Protein AF-A0A1L9VKB1-F1 (afdb_monomer)

Solvent-accessible surface area (backbone atoms only — not comparable to full-atom values): 6702 Å² total; per-residue (Å²): 111,48,64,67,60,52,49,58,56,49,60,79,34,33,90,70,42,36,70,47,77,49,66,72,43,61,28,61,42,84,62,64,59,64,57,24,49,50,31,49,54,55,31,71,26,89,47,43,38,31,45,31,42,33,50,39,30,34,16,76,43,93,90,60,55,23,40,41,27,43,63,53,59,77,81,55,62,88,66,46,66,92,72,58,33,44,73,50,72,44,73,44,81,54,98,92,40,81,33,38,32,30,43,37,41,36,34,72,63,42,37,60,51,25,41,52,50,32,75,42,51,42,76,87

Foldseek 3Di:
DALVVVLVVVVVCLAPAAEEEDEQDEHQADDCLSVLVSLLVNLSRPRHFKYKFAFYWYHNDPVGTWTKFQVVCVPDPPDDVVQPKDWDWDWDQDPNDTGTRIIIIGGPPSNVVSNSSSVRIDTD

Secondary structure (DSSP, 8-state):
--HHHHHHHHHHTTTT--EEEEES-EES-S-THHHHHHHHHHTT-TT--EEEEES-EE-SSTTSPEEEE-GGGGT-----GGGT-EEEEEEEEETTEEEEEEEEEESS-HHHHHHHHHHH-EE-

Organism: NCBI:txid1160497

Mean predicted aligned error: 5.41 Å

Structure (mmCIF, N/CA/C/O backbone):
data_AF-A0A1L9VKB1-F1
#
_entry.id   AF-A0A1L9VKB1-F1
#
loop_
_atom_site.group_PDB
_atom_site.id
_atom_site.type_symbol
_atom_site.label_atom_id
_atom_site.label_alt_id
_atom_site.label_comp_id
_atom_site.label_asym_id
_atom_site.label_entity_id
_atom_site.label_seq_id
_atom_site.pdbx_PDB_ins_code
_atom_site.Cartn_x
_atom_site.Cartn_y
_atom_site.Cartn_z
_atom_site.occupancy
_atom_site.B_iso_or_equiv
_atom_site.auth_seq_id
_atom_site.auth_comp_id
_atom_site.auth_asym_id
_atom_site.auth_atom_id
_atom_site.pdbx_PDB_model_num
ATOM 1 N N . MET A 1 1 ? 3.664 17.295 -3.976 1.00 63.12 1 MET A N 1
ATOM 2 C CA . MET A 1 1 ? 3.910 17.087 -2.530 1.00 63.12 1 MET A CA 1
ATOM 3 C C . MET A 1 1 ? 4.884 15.927 -2.418 1.00 63.12 1 MET A C 1
ATOM 5 O O . MET A 1 1 ? 4.632 14.920 -3.063 1.00 63.12 1 MET A O 1
ATOM 9 N N . GLY A 1 2 ? 6.005 16.082 -1.708 1.00 74.31 2 GLY A N 1
ATOM 10 C CA . GLY A 1 2 ? 6.954 14.977 -1.503 1.00 74.31 2 GLY A CA 1
ATOM 11 C C . GLY A 1 2 ? 6.396 13.911 -0.552 1.00 74.31 2 GLY A C 1
ATOM 12 O O . GLY A 1 2 ? 5.459 14.198 0.197 1.00 74.31 2 GLY A O 1
ATOM 13 N N . VAL A 1 3 ? 6.975 12.704 -0.566 1.00 78.50 3 VAL A N 1
ATOM 14 C CA . VAL A 1 3 ? 6.566 11.593 0.320 1.00 78.50 3 VAL A CA 1
ATOM 15 C C . VAL A 1 3 ? 6.674 11.999 1.788 1.00 78.50 3 VAL A C 1
ATOM 17 O O . VAL A 1 3 ? 5.762 11.738 2.563 1.00 78.50 3 VAL A O 1
ATOM 20 N N . GLU A 1 4 ? 7.731 12.723 2.154 1.00 81.56 4 GLU A N 1
ATOM 21 C CA . GLU A 1 4 ? 7.956 13.214 3.518 1.00 81.56 4 GLU A CA 1
ATOM 22 C C . GLU A 1 4 ? 6.818 14.114 4.015 1.00 81.56 4 GLU A C 1
ATOM 24 O O . GLU A 1 4 ? 6.339 13.967 5.137 1.00 81.56 4 GLU A O 1
ATOM 29 N N . GLY A 1 5 ? 6.331 15.021 3.160 1.00 84.19 5 GLY A N 1
ATOM 30 C CA . GLY A 1 5 ? 5.218 15.908 3.497 1.00 84.19 5 GLY A CA 1
ATOM 31 C C . GLY A 1 5 ? 3.912 15.141 3.713 1.00 84.19 5 GLY A C 1
ATOM 32 O O . GLY A 1 5 ? 3.155 15.456 4.633 1.00 84.19 5 GLY A O 1
ATOM 33 N N . LEU A 1 6 ? 3.675 14.105 2.903 1.00 86.25 6 LEU A N 1
ATOM 34 C CA . LEU A 1 6 ? 2.545 13.198 3.083 1.00 86.25 6 LEU A CA 1
ATOM 35 C C . LEU A 1 6 ? 2.691 12.381 4.374 1.00 86.25 6 LEU A C 1
ATOM 37 O O . LEU A 1 6 ? 1.748 12.321 5.156 1.00 86.25 6 LEU A O 1
ATOM 41 N N . SER A 1 7 ? 3.866 11.807 4.631 1.00 87.69 7 SER A N 1
ATOM 42 C CA . SER A 1 7 ? 4.148 11.039 5.848 1.00 87.69 7 SER A CA 1
ATOM 43 C C . SER A 1 7 ? 3.935 11.889 7.105 1.00 87.69 7 SER A C 1
ATOM 45 O O . SER A 1 7 ? 3.190 11.503 8.006 1.00 87.69 7 SER A O 1
ATOM 47 N N . ALA A 1 8 ? 4.465 13.115 7.129 1.00 90.50 8 ALA A N 1
ATOM 48 C CA . ALA A 1 8 ? 4.278 14.043 8.241 1.00 90.50 8 ALA A CA 1
ATOM 49 C C . ALA A 1 8 ? 2.800 14.409 8.470 1.00 90.50 8 ALA A C 1
ATOM 51 O O . ALA A 1 8 ? 2.363 14.542 9.615 1.00 90.50 8 ALA A O 1
ATOM 52 N N . LEU A 1 9 ? 2.013 14.571 7.400 1.00 90.94 9 LEU A N 1
ATOM 53 C CA . LEU A 1 9 ? 0.568 14.787 7.499 1.00 90.94 9 LEU A CA 1
ATOM 54 C C . LEU A 1 9 ? -0.131 13.562 8.104 1.00 90.94 9 LEU A C 1
ATOM 56 O O . LEU A 1 9 ? -0.947 13.705 9.013 1.00 90.94 9 LEU A O 1
ATOM 60 N N . LEU A 1 10 ? 0.196 12.366 7.617 1.00 92.44 10 LEU A N 1
ATOM 61 C CA . LEU A 1 10 ? -0.426 11.121 8.057 1.00 92.44 10 LEU A CA 1
ATOM 62 C C . LEU A 1 10 ? -0.091 10.815 9.516 1.00 92.44 10 LEU A C 1
ATOM 64 O O . LEU A 1 10 ? -0.988 10.452 10.271 1.00 92.44 10 LEU A O 1
ATOM 68 N N . HIS A 1 11 ? 1.144 11.056 9.959 1.00 93.25 11 HIS A N 1
ATOM 69 C CA . HIS A 1 11 ? 1.533 10.873 11.358 1.00 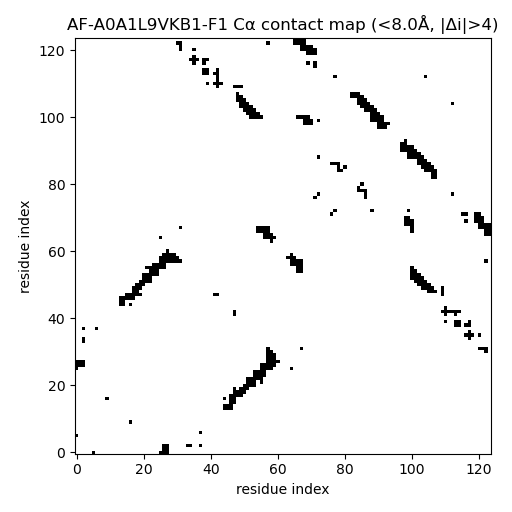93.25 11 HIS A CA 1
ATOM 70 C C . HIS A 1 11 ? 0.733 11.748 12.328 1.00 93.25 11 HIS A C 1
ATOM 72 O O . HIS A 1 11 ? 0.391 11.294 13.419 1.00 93.25 11 HIS A O 1
ATOM 78 N N . LYS A 1 12 ? 0.331 12.962 11.926 1.00 94.44 12 LYS A N 1
ATOM 79 C CA . LYS A 1 12 ? -0.581 13.793 12.738 1.00 94.44 12 LYS A CA 1
ATOM 80 C C . LYS A 1 12 ? -1.957 13.149 12.927 1.00 94.44 12 LYS A C 1
ATOM 82 O O . LYS A 1 12 ? -2.656 13.472 13.882 1.00 94.44 12 LYS A O 1
ATOM 87 N N . LEU A 1 13 ? -2.343 12.249 12.026 1.00 93.69 13 LEU A N 1
ATOM 88 C CA . LEU A 1 13 ? -3.614 11.533 12.034 1.00 93.69 13 LEU A CA 1
ATOM 89 C C . LEU A 1 13 ? -3.474 10.086 12.529 1.00 93.69 13 LEU A C 1
ATOM 91 O O . LEU A 1 13 ? -4.468 9.368 12.558 1.00 93.69 13 LEU A O 1
ATOM 95 N N . GLN A 1 14 ? -2.288 9.643 12.958 1.00 93.00 14 GLN A N 1
ATOM 96 C CA . GLN A 1 14 ? -2.011 8.234 13.265 1.00 93.00 14 GLN A CA 1
ATOM 97 C C . GLN A 1 14 ? -3.013 7.603 14.249 1.00 93.00 14 GLN A C 1
ATOM 99 O O . GLN A 1 14 ? -3.418 6.456 14.079 1.00 93.00 14 GLN A O 1
ATOM 104 N N . GLY A 1 15 ? -3.459 8.352 15.263 1.00 92.62 15 GLY A N 1
ATOM 105 C CA . GLY A 1 15 ? -4.402 7.864 16.279 1.00 92.62 15 GLY A CA 1
ATOM 106 C C . GLY A 1 15 ? -5.885 7.867 15.873 1.00 92.62 15 GLY A C 1
ATOM 107 O O . GLY A 1 15 ? -6.731 7.408 16.651 1.00 92.62 15 GLY A O 1
ATOM 108 N N . SER A 1 16 ? -6.231 8.407 14.701 1.00 95.44 16 SER A N 1
ATOM 109 C CA . SER A 1 16 ? -7.620 8.596 14.251 1.00 95.44 16 SER A CA 1
ATOM 110 C C . SER A 1 16 ? -7.881 8.193 12.799 1.00 95.44 16 SER A C 1
ATOM 112 O O . SER A 1 16 ? -9.043 8.014 12.433 1.00 95.44 16 SER A O 1
ATOM 114 N N . LEU A 1 17 ? -6.843 8.026 11.980 1.00 96.12 17 LEU A N 1
ATOM 115 C CA . LEU A 1 17 ? -6.965 7.672 10.573 1.00 96.12 17 LEU A CA 1
ATOM 116 C C . LEU A 1 17 ? -7.507 6.247 10.432 1.00 96.12 17 LEU A C 1
ATOM 118 O O . LEU A 1 17 ? -6.835 5.285 10.790 1.00 96.12 17 LEU A O 1
ATOM 122 N N . ARG A 1 18 ? -8.723 6.131 9.889 1.00 95.31 18 ARG A N 1
ATOM 123 C CA . ARG A 1 18 ? -9.377 4.843 9.595 1.00 95.31 18 ARG A CA 1
ATOM 124 C C . ARG A 1 18 ? -9.393 4.489 8.118 1.00 95.31 18 ARG A C 1
ATOM 126 O O . ARG A 1 18 ? -9.402 3.317 7.760 1.00 95.31 18 ARG A O 1
ATOM 133 N N . PHE A 1 19 ? -9.380 5.507 7.268 1.00 95.62 19 PHE A N 1
ATOM 134 C CA . PHE A 1 19 ? -9.503 5.373 5.828 1.00 95.62 19 PHE A CA 1
ATOM 135 C C . PHE A 1 19 ? -8.461 6.250 5.147 1.00 95.62 19 PHE A C 1
ATOM 137 O O . PHE A 1 19 ? -8.421 7.458 5.387 1.00 95.62 19 PHE A O 1
ATOM 144 N N . LEU A 1 20 ? -7.658 5.653 4.272 1.00 95.62 20 LEU A N 1
ATOM 145 C CA . LEU A 1 20 ? -6.718 6.365 3.422 1.00 95.62 20 LEU A CA 1
ATOM 146 C C . LEU A 1 20 ? -7.004 6.050 1.958 1.00 95.62 20 LEU A C 1
ATOM 148 O O . LEU A 1 20 ? -6.988 4.894 1.548 1.00 95.62 20 LEU A O 1
ATOM 152 N N . LYS A 1 21 ? -7.207 7.089 1.152 1.00 95.00 21 LYS A N 1
ATOM 153 C CA . LYS A 1 21 ? -7.247 6.977 -0.304 1.00 95.00 21 LYS A CA 1
ATOM 154 C C . LYS A 1 21 ? -6.187 7.890 -0.897 1.00 95.00 21 LYS A C 1
ATOM 156 O O . LYS A 1 21 ? -6.222 9.096 -0.669 1.00 95.00 21 LYS A O 1
ATOM 161 N N . LEU A 1 22 ? -5.272 7.307 -1.660 1.00 91.81 22 LEU A N 1
ATOM 162 C CA . LEU A 1 22 ? -4.314 8.017 -2.494 1.00 91.81 22 LEU A CA 1
ATOM 163 C C . LEU A 1 22 ? -4.670 7.722 -3.947 1.00 91.81 22 LEU A C 1
ATOM 165 O O . LEU A 1 22 ? -4.634 6.571 -4.376 1.00 91.81 22 LEU A O 1
ATOM 169 N N . GLU A 1 23 ? -5.045 8.759 -4.684 1.00 90.38 23 GLU A N 1
ATOM 170 C CA . GLU A 1 23 ? -5.486 8.651 -6.071 1.00 90.38 23 GLU A CA 1
ATOM 171 C C . GLU A 1 23 ? -4.716 9.633 -6.941 1.00 90.38 23 GLU A C 1
ATOM 173 O O . GLU A 1 23 ? -4.619 10.813 -6.600 1.00 90.38 23 GLU A O 1
ATOM 178 N N . SER A 1 24 ? -4.168 9.138 -8.054 1.00 85.38 24 SER A N 1
ATOM 179 C CA . SER A 1 24 ? -3.390 9.930 -9.013 1.00 85.38 24 SER A CA 1
ATOM 180 C C . SER A 1 24 ? -2.252 10.717 -8.351 1.00 85.38 24 SER A C 1
ATOM 182 O O . SER A 1 24 ? -1.973 11.86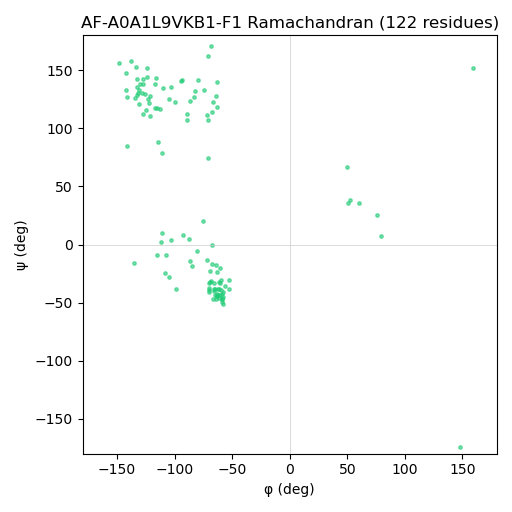7 -8.697 1.00 85.38 24 SER A O 1
ATOM 184 N N . VAL A 1 25 ? -1.599 10.111 -7.356 1.00 85.00 25 VAL A N 1
ATOM 185 C CA . VAL A 1 25 ? -0.522 10.761 -6.606 1.00 85.00 25 VAL A CA 1
ATOM 186 C C . VAL A 1 25 ? 0.797 10.537 -7.329 1.00 85.00 25 VAL A C 1
ATOM 188 O O . VAL A 1 25 ? 1.210 9.400 -7.535 1.00 85.00 25 VAL A O 1
ATOM 191 N N . SER A 1 26 ? 1.476 11.633 -7.670 1.00 83.81 26 SER A N 1
ATOM 192 C CA . SER A 1 26 ? 2.845 11.620 -8.186 1.00 83.81 26 SER A CA 1
ATOM 193 C C . SER A 1 26 ? 3.815 12.085 -7.107 1.00 83.81 26 SER A C 1
ATOM 195 O O . SER A 1 26 ? 3.664 13.180 -6.559 1.00 83.81 26 SER A O 1
ATOM 197 N N . MET A 1 27 ? 4.819 11.263 -6.826 1.00 81.75 27 MET A N 1
ATOM 198 C CA . MET A 1 27 ? 5.862 11.520 -5.838 1.00 81.75 27 MET A CA 1
ATOM 199 C C . MET A 1 27 ? 7.198 11.780 -6.540 1.00 81.75 27 MET A C 1
ATOM 201 O O . MET A 1 27 ? 7.563 11.078 -7.479 1.00 81.75 27 MET A O 1
ATOM 205 N N . SER A 1 28 ? 7.913 12.813 -6.097 1.00 70.56 28 SER A N 1
ATOM 206 C CA . SER A 1 28 ? 8.999 13.470 -6.841 1.00 70.56 28 SER A CA 1
ATOM 207 C C . SER A 1 28 ? 10.344 12.719 -6.918 1.00 70.56 28 SER A C 1
ATOM 209 O O . SER A 1 28 ? 11.364 13.368 -7.142 1.00 70.56 28 SER A O 1
ATOM 211 N N . TYR A 1 29 ? 10.397 11.401 -6.701 1.00 67.19 29 TYR A N 1
ATOM 212 C CA . TYR A 1 29 ? 11.659 10.669 -6.502 1.00 67.19 29 TYR A CA 1
ATOM 213 C C . TYR A 1 29 ? 11.739 9.382 -7.327 1.00 67.19 29 TYR A C 1
ATOM 215 O O . TYR A 1 29 ? 10.718 8.797 -7.675 1.00 67.19 29 TYR A O 1
ATOM 223 N N . ASP A 1 30 ? 12.965 8.968 -7.660 1.00 64.19 30 ASP A N 1
ATOM 224 C CA . ASP A 1 30 ? 13.230 7.900 -8.635 1.00 64.19 30 ASP A CA 1
ATOM 225 C C . ASP A 1 30 ? 13.192 6.476 -8.054 1.00 64.19 30 ASP A C 1
ATOM 227 O O . ASP A 1 30 ? 13.042 5.521 -8.824 1.00 64.19 30 ASP A O 1
ATOM 231 N N . SER A 1 31 ? 13.312 6.304 -6.730 1.00 68.25 31 SER A N 1
ATOM 232 C CA . SER A 1 31 ? 13.231 4.994 -6.075 1.00 68.25 31 SER A CA 1
ATOM 233 C C . SER A 1 31 ? 11.875 4.808 -5.394 1.00 68.25 31 SER A C 1
ATOM 235 O O . SER A 1 31 ? 11.358 5.686 -4.710 1.00 68.25 31 SER A O 1
ATOM 237 N N . GLY A 1 32 ? 11.276 3.628 -5.561 1.00 82.44 32 GLY A N 1
ATOM 238 C CA . GLY A 1 32 ? 10.041 3.265 -4.859 1.00 82.44 32 GLY A CA 1
ATOM 239 C C . GLY A 1 32 ? 10.223 3.091 -3.346 1.00 82.44 32 GLY A C 1
ATOM 240 O O . GLY A 1 32 ? 9.257 2.777 -2.663 1.00 82.44 32 GLY A O 1
ATOM 241 N N . ASP A 1 33 ? 11.435 3.262 -2.811 1.00 87.56 33 ASP A N 1
ATOM 242 C CA . ASP A 1 33 ? 11.783 2.932 -1.425 1.00 87.56 33 ASP A CA 1
ATOM 243 C C . ASP A 1 33 ? 11.128 3.866 -0.401 1.00 87.56 33 ASP A C 1
ATOM 245 O O . ASP A 1 33 ? 10.720 3.414 0.671 1.00 87.56 33 ASP A O 1
ATOM 249 N N . ASP A 1 34 ? 10.911 5.133 -0.753 1.00 85.44 34 ASP A N 1
ATOM 250 C CA . ASP A 1 34 ? 10.140 6.057 0.085 1.00 85.44 34 ASP A CA 1
ATOM 251 C C . ASP A 1 34 ? 8.683 5.600 0.203 1.00 85.44 34 ASP A C 1
ATOM 253 O O . ASP A 1 34 ? 8.073 5.670 1.270 1.00 85.44 34 ASP A O 1
ATOM 257 N N . LEU A 1 35 ? 8.122 5.076 -0.891 1.00 88.88 35 LEU A N 1
ATOM 258 C CA . LEU A 1 35 ? 6.770 4.533 -0.894 1.00 88.88 35 LEU A CA 1
ATOM 259 C C . LEU A 1 35 ? 6.690 3.231 -0.086 1.00 88.88 35 LEU A C 1
ATOM 261 O O . LEU A 1 35 ? 5.720 3.027 0.643 1.00 88.88 35 LEU A O 1
ATOM 265 N N . LYS A 1 36 ? 7.726 2.382 -0.151 1.00 91.31 36 LYS A N 1
ATOM 266 C CA . LYS A 1 36 ? 7.838 1.194 0.713 1.00 91.31 36 LYS A CA 1
ATOM 267 C C . LYS A 1 36 ? 7.840 1.592 2.183 1.00 91.31 36 LYS A C 1
ATOM 269 O O . LYS A 1 36 ? 7.083 1.022 2.965 1.00 91.31 36 LYS A O 1
ATOM 274 N N . SER A 1 37 ? 8.645 2.592 2.532 1.00 90.69 37 SER A N 1
ATOM 275 C CA . SER A 1 37 ? 8.748 3.118 3.895 1.00 90.69 37 SER A CA 1
ATOM 276 C C . SER A 1 37 ? 7.410 3.694 4.361 1.00 90.69 37 SER A C 1
ATOM 278 O O . SER A 1 37 ? 6.940 3.361 5.444 1.00 90.69 37 SER A O 1
ATOM 280 N N . LEU A 1 38 ? 6.724 4.454 3.499 1.00 90.94 38 LEU A N 1
ATOM 281 C CA . LEU A 1 38 ? 5.388 4.973 3.783 1.00 90.94 38 LEU A CA 1
ATOM 282 C C . LEU A 1 38 ? 4.380 3.852 4.075 1.00 90.94 38 LEU A C 1
ATOM 284 O O . LEU A 1 38 ? 3.603 3.962 5.021 1.00 90.94 38 LEU A O 1
ATOM 288 N N . PHE A 1 39 ? 4.371 2.777 3.285 1.00 92.94 39 PHE A N 1
ATOM 289 C CA . PHE A 1 39 ? 3.478 1.642 3.531 1.00 92.94 39 PHE A CA 1
ATOM 290 C C . PHE A 1 39 ? 3.809 0.928 4.844 1.00 92.94 39 PHE A C 1
ATOM 292 O O . PHE A 1 39 ? 2.904 0.659 5.631 1.00 92.94 39 PHE A O 1
ATOM 299 N N . GLN A 1 40 ? 5.090 0.701 5.134 1.00 93.44 40 GLN A N 1
ATOM 300 C CA . GLN A 1 40 ? 5.527 0.129 6.412 1.00 93.44 40 GLN A CA 1
ATOM 301 C C . GLN A 1 40 ? 5.115 1.000 7.608 1.00 93.44 40 GLN A C 1
ATOM 303 O O . GLN A 1 40 ? 4.691 0.480 8.640 1.00 93.44 40 GLN A O 1
ATOM 308 N N . ASP A 1 41 ? 5.200 2.323 7.475 1.00 93.06 41 ASP A N 1
ATOM 309 C CA . ASP A 1 41 ? 4.788 3.253 8.524 1.00 93.06 41 ASP A CA 1
ATOM 310 C C . ASP A 1 41 ? 3.273 3.277 8.713 1.00 93.06 41 ASP A C 1
ATOM 312 O O . ASP A 1 41 ? 2.805 3.248 9.851 1.00 93.06 41 ASP A O 1
ATOM 316 N N . LEU A 1 42 ? 2.499 3.242 7.626 1.00 94.06 42 LEU A N 1
ATOM 317 C CA . LEU A 1 42 ? 1.042 3.114 7.676 1.00 94.06 42 LEU A CA 1
ATOM 318 C C . LEU A 1 42 ? 0.590 1.827 8.379 1.00 94.06 42 LEU A C 1
ATOM 320 O O . LEU A 1 42 ? -0.434 1.838 9.059 1.00 94.06 42 LEU A O 1
ATOM 324 N N . GLY A 1 43 ? 1.374 0.747 8.298 1.00 92.06 43 GLY A N 1
ATOM 325 C CA . GLY A 1 43 ? 1.117 -0.489 9.043 1.00 92.06 43 GLY A CA 1
ATOM 326 C C . GLY A 1 43 ? 1.112 -0.299 10.565 1.00 92.06 43 GLY A C 1
ATOM 327 O O . GLY A 1 43 ? 0.497 -1.074 11.288 1.00 92.06 43 GLY A O 1
ATOM 328 N N . LYS A 1 44 ? 1.724 0.778 11.072 1.00 93.44 44 LYS A N 1
ATOM 329 C CA . LYS A 1 44 ? 1.779 1.112 12.506 1.00 93.44 44 LYS A CA 1
ATOM 330 C C . LYS A 1 44 ? 0.569 1.932 12.976 1.00 93.44 44 LYS A C 1
ATOM 332 O O . LYS A 1 44 ? 0.558 2.414 14.112 1.00 93.44 44 LYS A O 1
ATOM 337 N N . PHE A 1 45 ? -0.420 2.172 12.113 1.00 95.06 45 PHE A N 1
ATOM 338 C CA . PHE A 1 45 ? -1.569 3.020 12.421 1.00 95.06 45 PHE A CA 1
ATOM 339 C C . PHE A 1 45 ? -2.676 2.155 13.035 1.00 95.06 45 PHE A C 1
ATOM 341 O O . PHE A 1 45 ? -3.337 1.405 12.319 1.00 95.06 45 PHE A O 1
ATOM 348 N N . PRO A 1 46 ? -2.934 2.261 14.352 1.00 91.81 46 PRO A N 1
ATOM 349 C CA . PRO A 1 46 ? -3.734 1.275 15.081 1.00 91.81 46 PRO A CA 1
ATOM 350 C C . PRO A 1 46 ? -5.211 1.238 14.677 1.00 91.81 46 PRO A C 1
ATOM 352 O O . PRO A 1 46 ? -5.915 0.296 15.022 1.00 91.81 46 PRO A O 1
ATOM 355 N N . LYS A 1 47 ? -5.702 2.281 14.001 1.00 94.31 47 LYS A N 1
ATOM 356 C CA . LYS A 1 47 ? -7.101 2.389 13.573 1.00 94.31 47 LYS A CA 1
ATOM 357 C C . LYS A 1 47 ? -7.276 2.310 12.064 1.00 94.31 47 LYS A C 1
ATOM 359 O O . LYS A 1 47 ? -8.400 2.467 11.602 1.00 94.31 47 LYS A O 1
ATOM 364 N N . LEU A 1 48 ? -6.201 2.112 11.300 1.00 95.62 48 LEU A N 1
ATOM 365 C CA . LEU A 1 48 ? -6.284 2.089 9.848 1.00 95.62 48 LEU A CA 1
ATOM 366 C C . LEU A 1 48 ? -6.973 0.800 9.401 1.00 95.62 48 LEU A C 1
ATOM 368 O O . LEU A 1 48 ? -6.437 -0.293 9.539 1.00 95.62 48 LEU A O 1
ATOM 372 N N . GLU A 1 49 ? -8.179 0.946 8.867 1.00 93.50 49 GLU A N 1
ATOM 373 C CA . GLU A 1 49 ? -9.047 -0.168 8.486 1.00 93.50 49 GLU A CA 1
ATOM 374 C C . GLU A 1 49 ? -9.150 -0.314 6.975 1.00 93.50 49 GLU A C 1
ATOM 376 O O . GLU A 1 49 ? -9.485 -1.386 6.486 1.00 93.50 49 GLU A O 1
ATOM 381 N N . THR A 1 50 ? -8.926 0.763 6.218 1.00 94.56 50 THR A N 1
ATOM 382 C CA . THR A 1 50 ? -9.077 0.758 4.762 1.00 94.56 50 THR A CA 1
ATOM 383 C C . THR A 1 50 ? -8.007 1.594 4.079 1.00 94.56 50 THR A C 1
ATOM 385 O O . THR A 1 50 ? -7.794 2.754 4.439 1.00 94.56 50 THR A O 1
ATOM 388 N N . VAL A 1 51 ? -7.395 1.024 3.042 1.00 94.69 51 VAL A N 1
ATOM 389 C CA . VAL A 1 51 ? -6.461 1.706 2.148 1.00 94.69 51 VAL A CA 1
ATOM 390 C C . VAL A 1 51 ? -6.882 1.530 0.695 1.00 94.69 51 VAL A C 1
ATOM 392 O O . VAL A 1 51 ? -7.279 0.449 0.264 1.00 94.69 51 VAL A O 1
ATOM 395 N N . LYS A 1 52 ? -6.788 2.616 -0.069 1.00 94.69 52 LYS A N 1
ATOM 396 C CA . LYS A 1 52 ? -7.013 2.626 -1.512 1.00 94.69 52 LYS A CA 1
ATOM 397 C C . LYS A 1 52 ? -5.868 3.342 -2.200 1.00 94.69 52 LYS A C 1
ATOM 399 O O . LYS A 1 52 ? -5.634 4.520 -1.935 1.00 94.69 52 LYS A O 1
ATOM 404 N N . PHE A 1 53 ? -5.188 2.646 -3.096 1.00 92.88 53 PHE A N 1
ATOM 405 C CA . PHE A 1 53 ? -4.065 3.171 -3.866 1.00 92.88 53 PHE A CA 1
ATOM 406 C C . PHE A 1 53 ? -4.395 3.066 -5.341 1.00 92.88 53 PHE A C 1
ATOM 408 O O . PHE A 1 53 ? -4.556 1.962 -5.849 1.00 92.88 53 PHE A O 1
ATOM 415 N N . TRP A 1 54 ? -4.604 4.205 -5.989 1.00 91.38 54 TRP A N 1
ATOM 416 C CA . TRP A 1 54 ? -5.083 4.295 -7.362 1.00 91.38 54 TRP A CA 1
ATOM 417 C C . TRP A 1 54 ? -4.088 5.127 -8.162 1.00 91.38 54 TRP A C 1
ATOM 419 O O . TRP A 1 54 ? -3.921 6.309 -7.866 1.00 91.38 54 TRP A O 1
ATOM 429 N N . ASP A 1 55 ? -3.433 4.517 -9.151 1.00 87.88 55 ASP A N 1
ATOM 430 C CA . ASP A 1 55 ? -2.468 5.182 -10.032 1.00 87.88 55 ASP A CA 1
ATOM 431 C C . ASP A 1 55 ? -1.422 5.992 -9.249 1.00 87.88 55 ASP A C 1
ATOM 433 O O . ASP A 1 55 ? -1.384 7.226 -9.280 1.00 87.88 55 ASP A O 1
ATOM 437 N N . LEU A 1 56 ? -0.582 5.280 -8.496 1.00 89.31 56 LEU A N 1
ATOM 438 C CA . LEU A 1 56 ? 0.576 5.879 -7.840 1.00 89.31 56 LEU A CA 1
ATOM 439 C C . LEU A 1 56 ? 1.738 5.983 -8.829 1.00 89.31 56 LEU A C 1
ATOM 441 O O . LEU A 1 56 ? 2.081 5.014 -9.510 1.00 89.31 56 LEU A O 1
ATOM 445 N N . TRP A 1 57 ? 2.363 7.155 -8.874 1.00 88.19 57 TRP A N 1
ATOM 446 C CA . TRP A 1 57 ? 3.472 7.463 -9.768 1.00 88.19 57 TRP A CA 1
ATOM 447 C C . TRP A 1 57 ? 4.684 7.937 -8.980 1.00 88.19 57 TRP A C 1
ATOM 449 O O . TRP A 1 57 ? 4.558 8.677 -8.003 1.00 88.19 57 TRP A O 1
ATOM 459 N N . VAL A 1 58 ? 5.865 7.564 -9.452 1.00 87.81 58 VAL A N 1
ATOM 460 C CA . VAL A 1 58 ? 7.150 8.019 -8.916 1.00 87.81 58 VAL A CA 1
ATOM 461 C C . VAL A 1 58 ? 8.031 8.523 -10.056 1.00 87.81 58 VAL A C 1
ATOM 463 O O . VAL A 1 58 ? 8.056 7.935 -11.139 1.00 87.81 58 VAL A O 1
ATOM 466 N N . GLY A 1 59 ? 8.724 9.633 -9.839 1.00 81.81 59 GLY A N 1
ATOM 467 C CA . GLY A 1 59 ? 9.665 10.194 -10.802 1.00 81.81 59 GLY A CA 1
ATOM 468 C C . GLY A 1 59 ? 9.945 11.672 -10.564 1.00 81.81 59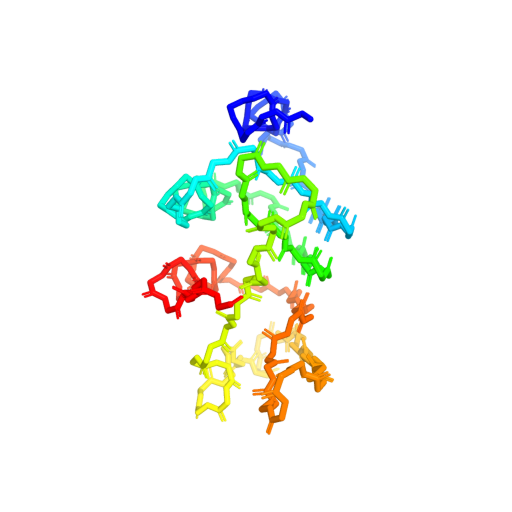 GLY A C 1
ATOM 469 O O . GLY A 1 59 ? 9.106 12.418 -10.055 1.00 81.81 59 GLY A O 1
ATOM 470 N N . ALA A 1 60 ? 11.141 12.108 -10.956 1.00 70.06 60 ALA A N 1
ATOM 471 C CA . ALA A 1 60 ? 11.586 13.489 -10.770 1.00 70.06 60 ALA A CA 1
ATOM 472 C C . ALA A 1 60 ? 10.835 14.517 -11.643 1.00 70.06 60 ALA A C 1
ATOM 474 O O . ALA A 1 60 ? 10.802 15.705 -11.315 1.00 70.06 60 ALA A O 1
ATOM 475 N N . CYS A 1 61 ? 10.239 14.099 -12.766 1.00 68.06 61 CYS A N 1
ATOM 476 C CA . CYS A 1 61 ? 9.526 15.001 -13.669 1.00 68.06 61 CYS A CA 1
ATOM 477 C C . CYS A 1 61 ? 8.348 14.324 -14.379 1.00 68.06 61 CYS A C 1
ATOM 479 O O . CYS A 1 61 ? 8.342 13.116 -14.607 1.00 68.06 61 CYS A O 1
ATOM 481 N N . PHE A 1 62 ? 7.377 15.138 -14.806 1.00 61.84 62 PHE A N 1
ATOM 482 C CA . PHE A 1 62 ? 6.117 14.698 -15.424 1.00 61.84 62 PHE A CA 1
ATOM 483 C C . PHE A 1 62 ? 6.307 13.736 -16.613 1.00 61.84 62 PHE A C 1
ATOM 485 O O . PHE A 1 62 ? 5.479 12.860 -16.851 1.00 61.84 62 PHE A O 1
ATOM 492 N N . PHE A 1 63 ? 7.417 13.879 -17.344 1.00 66.50 63 PHE A N 1
ATOM 493 C CA . PHE A 1 63 ? 7.753 13.062 -18.513 1.00 66.50 63 PHE A CA 1
ATOM 494 C C . PHE A 1 63 ? 8.497 11.759 -18.175 1.00 66.50 63 PHE A C 1
ATOM 496 O O . PHE A 1 63 ? 8.570 10.871 -19.021 1.00 66.50 63 PHE A O 1
ATOM 503 N N . ALA A 1 64 ? 9.023 11.622 -16.954 1.00 73.88 64 ALA A N 1
ATOM 504 C CA . ALA A 1 64 ? 9.763 10.449 -16.482 1.00 73.88 64 ALA A CA 1
ATOM 505 C C . ALA A 1 64 ? 9.005 9.641 -15.412 1.00 73.88 64 ALA A C 1
ATOM 507 O O . ALA A 1 64 ? 9.574 8.725 -14.822 1.00 73.88 64 ALA A O 1
ATOM 508 N N . ASN A 1 65 ? 7.724 9.948 -15.180 1.00 83.50 65 ASN A N 1
ATOM 509 C CA . ASN A 1 65 ? 6.901 9.260 -14.191 1.00 83.50 65 ASN A CA 1
ATOM 510 C C . ASN A 1 65 ? 6.718 7.770 -14.524 1.00 83.50 65 ASN A C 1
ATOM 512 O O . ASN A 1 65 ? 6.111 7.373 -15.535 1.00 83.50 65 ASN A O 1
ATOM 516 N N . LYS A 1 66 ? 7.211 6.943 -13.611 1.00 87.38 66 LYS A N 1
ATOM 517 C CA . LYS A 1 66 ? 7.064 5.495 -13.596 1.00 87.38 66 LYS A CA 1
ATOM 518 C C . LYS A 1 66 ? 5.852 5.119 -12.753 1.00 87.38 66 LYS A C 1
ATOM 520 O O . LYS A 1 66 ? 5.547 5.769 -11.753 1.00 87.38 66 LYS A O 1
ATOM 525 N N . LEU A 1 67 ? 5.128 4.107 -13.207 1.00 89.19 67 LEU A N 1
ATOM 526 C CA . LEU A 1 67 ? 3.950 3.593 -12.520 1.00 89.19 67 LEU A CA 1
ATOM 527 C C . LEU A 1 67 ? 4.399 2.688 -11.375 1.00 89.19 67 LEU A C 1
ATOM 529 O O . LEU A 1 67 ? 5.332 1.906 -11.543 1.00 89.19 67 LEU A O 1
ATOM 533 N N . VAL A 1 68 ? 3.710 2.748 -10.243 1.00 90.56 68 VAL A N 1
ATOM 534 C CA . VAL A 1 68 ? 3.870 1.753 -9.183 1.00 90.56 68 VAL A CA 1
ATOM 535 C C . VAL A 1 68 ? 3.000 0.544 -9.507 1.00 90.56 68 VAL A C 1
ATOM 537 O O . VAL A 1 68 ? 1.800 0.666 -9.752 1.00 90.56 68 VAL A O 1
ATOM 540 N N . HIS A 1 69 ? 3.621 -0.628 -9.507 1.00 92.19 69 HIS A N 1
ATOM 541 C CA . HIS A 1 69 ? 2.999 -1.908 -9.783 1.00 92.19 69 HIS A CA 1
ATOM 542 C C . HIS A 1 69 ? 3.071 -2.825 -8.559 1.00 92.19 69 HIS A C 1
ATOM 544 O O . HIS A 1 69 ? 4.112 -2.919 -7.917 1.00 92.19 69 HIS A O 1
ATOM 550 N N . PHE A 1 70 ? 1.979 -3.536 -8.267 1.00 89.62 70 PHE A N 1
ATOM 551 C CA . PHE A 1 70 ? 1.891 -4.518 -7.181 1.00 89.62 70 PHE A CA 1
ATOM 552 C C . PHE A 1 70 ? 1.780 -5.959 -7.715 1.00 89.62 70 PHE A C 1
ATOM 554 O O . PHE A 1 70 ? 0.675 -6.503 -7.767 1.00 89.62 70 PHE A O 1
ATOM 561 N N . PRO A 1 71 ? 2.884 -6.592 -8.147 1.00 88.56 71 PRO A N 1
ATOM 562 C CA . PRO A 1 71 ? 2.866 -7.913 -8.778 1.00 88.56 71 PRO A CA 1
ATOM 563 C C . PRO A 1 71 ? 2.337 -9.023 -7.865 1.00 88.56 71 PRO A C 1
ATOM 565 O O . PRO A 1 71 ? 1.580 -9.867 -8.329 1.00 88.56 71 PRO A O 1
ATOM 568 N N . ALA A 1 72 ? 2.656 -9.010 -6.567 1.00 83.25 72 ALA A N 1
ATOM 569 C CA . ALA A 1 72 ? 2.281 -10.103 -5.662 1.00 83.25 72 ALA A CA 1
ATOM 570 C C . ALA A 1 72 ? 0.767 -10.284 -5.478 1.00 83.25 72 ALA A C 1
ATOM 572 O O . ALA A 1 72 ? 0.315 -11.352 -5.068 1.00 83.25 72 ALA A O 1
ATOM 573 N N . LEU A 1 73 ? -0.022 -9.267 -5.8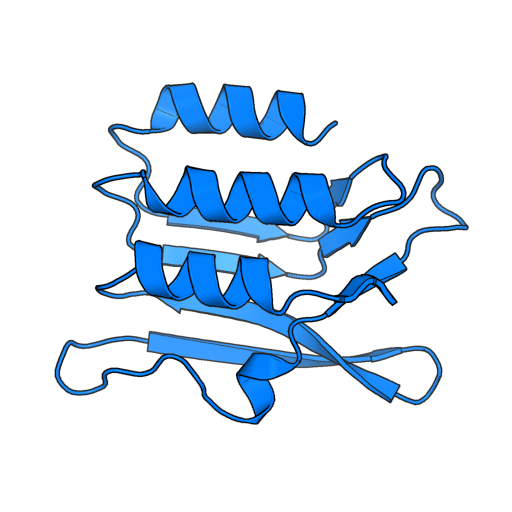27 1.00 83.94 73 LEU A N 1
ATOM 574 C CA . LEU A 1 73 ? -1.480 -9.334 -5.781 1.00 83.94 73 LEU A CA 1
ATOM 575 C C . LEU A 1 73 ? -2.071 -10.236 -6.880 1.00 83.94 73 LEU A C 1
ATOM 577 O O . LEU A 1 73 ? -3.239 -10.603 -6.782 1.00 83.94 73 LEU A O 1
ATOM 581 N N . TRP A 1 74 ? -1.281 -10.620 -7.893 1.00 80.69 74 TRP A N 1
ATOM 582 C CA . TRP A 1 74 ? -1.658 -11.649 -8.869 1.00 80.69 74 TRP A CA 1
ATOM 583 C C . TRP A 1 74 ? -1.685 -13.055 -8.270 1.00 80.69 74 TRP A C 1
ATOM 585 O O . TRP A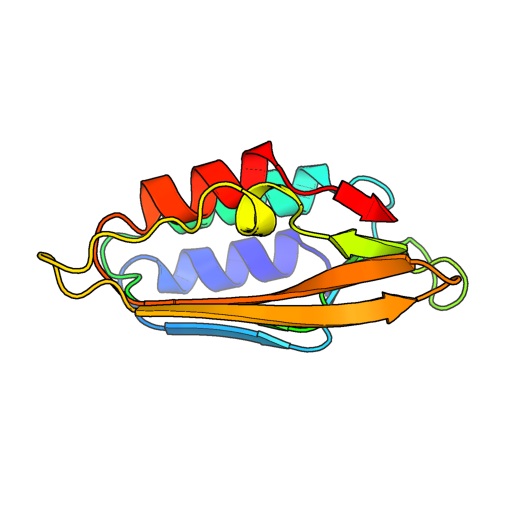 1 74 ? -2.543 -13.855 -8.632 1.00 80.69 74 TRP A O 1
ATOM 595 N N . GLU A 1 75 ? -0.724 -13.366 -7.402 1.00 74.25 75 GLU A N 1
ATOM 596 C CA . GLU A 1 75 ? -0.465 -14.737 -6.947 1.00 74.25 75 GLU A CA 1
ATOM 597 C C . GLU A 1 75 ? -1.104 -15.029 -5.593 1.00 74.25 75 GLU A C 1
ATOM 599 O O . GLU A 1 75 ? -1.600 -16.129 -5.362 1.00 74.25 75 GLU A O 1
ATOM 604 N N . ASN A 1 76 ? -1.088 -14.048 -4.691 1.00 67.06 76 ASN A N 1
ATOM 605 C CA . ASN A 1 76 ? -1.584 -14.218 -3.337 1.00 67.06 76 ASN A CA 1
ATOM 606 C C . ASN A 1 76 ? -2.315 -12.950 -2.890 1.00 67.06 76 ASN A C 1
ATOM 608 O O . ASN A 1 76 ? -1.712 -12.061 -2.276 1.00 67.06 76 ASN A O 1
ATOM 612 N N . PRO A 1 77 ? -3.608 -12.822 -3.225 1.00 64.94 77 PRO A N 1
ATOM 613 C CA . PRO A 1 77 ? -4.396 -11.740 -2.683 1.00 64.94 77 PRO A CA 1
ATOM 614 C C . PRO A 1 77 ? -4.477 -11.961 -1.168 1.00 64.94 77 PRO A C 1
ATOM 616 O O . PRO A 1 77 ? -4.793 -13.053 -0.704 1.00 64.94 77 PRO A O 1
ATOM 619 N N . ILE A 1 78 ? -4.135 -10.931 -0.397 1.00 65.25 78 ILE A N 1
ATOM 620 C CA . ILE A 1 78 ? -4.060 -10.963 1.069 1.00 65.25 78 ILE A CA 1
ATOM 621 C C . ILE A 1 78 ? -5.492 -11.045 1.605 1.00 65.25 78 ILE A C 1
ATOM 623 O O . ILE A 1 78 ? -6.079 -10.048 2.008 1.00 65.25 78 ILE A O 1
ATOM 627 N N . ILE A 1 79 ? -6.110 -12.216 1.494 1.00 65.06 79 ILE A N 1
ATOM 628 C CA . ILE A 1 79 ? -7.529 -12.424 1.744 1.00 65.06 79 ILE A CA 1
ATOM 629 C C . ILE A 1 79 ? -7.665 -13.385 2.916 1.00 65.06 79 ILE A C 1
ATOM 631 O O . ILE A 1 79 ? -7.283 -14.549 2.842 1.00 65.06 79 ILE A O 1
ATOM 635 N N . ASP A 1 80 ? -8.270 -12.886 3.987 1.00 68.38 80 ASP A N 1
ATOM 636 C CA . ASP A 1 80 ? -8.874 -13.701 5.033 1.00 68.38 80 ASP A CA 1
ATOM 637 C C . ASP A 1 80 ? -10.387 -13.441 5.003 1.00 68.38 80 ASP A C 1
ATOM 639 O O . ASP A 1 80 ? -10.901 -12.523 5.649 1.00 68.38 80 ASP A O 1
ATOM 643 N N . GLU A 1 81 ? -11.109 -14.213 4.182 1.00 64.00 81 GLU A N 1
ATOM 644 C CA . GLU A 1 81 ? -12.564 -14.063 4.020 1.00 64.00 81 GLU A CA 1
ATOM 645 C C . GLU A 1 81 ? -13.307 -14.313 5.339 1.00 64.00 81 GLU A C 1
ATOM 647 O O . GLU A 1 81 ? -14.317 -13.667 5.619 1.00 64.00 81 GLU A O 1
ATOM 652 N N . VAL A 1 82 ? -12.776 -15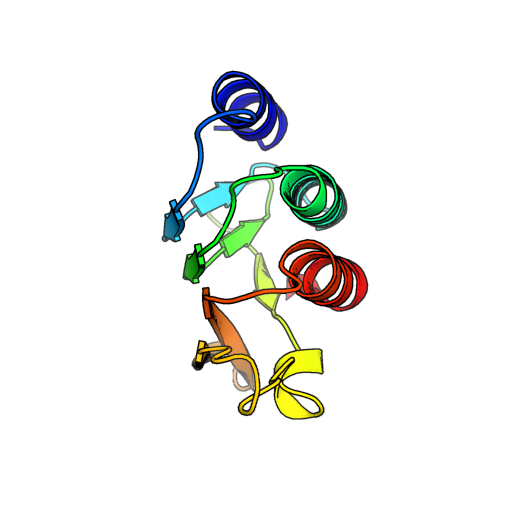.202 6.187 1.00 68.56 82 VAL A N 1
ATOM 653 C CA . VAL A 1 82 ? -13.371 -15.570 7.481 1.00 68.56 82 VAL A CA 1
ATOM 654 C C . VAL A 1 82 ? -13.363 -14.381 8.438 1.00 68.56 82 VAL A C 1
ATOM 656 O O . VAL A 1 82 ? -14.291 -14.213 9.231 1.00 68.56 82 VAL A O 1
ATOM 659 N N . ARG A 1 83 ? -12.345 -13.521 8.346 1.00 69.81 83 ARG A N 1
ATOM 660 C CA . ARG A 1 83 ? -12.238 -12.296 9.148 1.00 69.81 83 ARG A CA 1
ATOM 661 C C . ARG A 1 83 ? -12.819 -11.053 8.469 1.00 69.81 83 ARG A C 1
ATOM 663 O O . ARG A 1 83 ? -12.675 -9.952 9.000 1.00 69.81 83 ARG A O 1
ATOM 670 N N . GLY A 1 84 ? -13.502 -11.218 7.335 1.00 73.12 84 GLY A N 1
ATOM 671 C CA . GLY A 1 84 ? -14.179 -10.128 6.633 1.00 73.12 84 GLY A CA 1
ATOM 672 C C . GLY A 1 84 ? -13.238 -9.209 5.855 1.00 73.12 84 GLY A C 1
ATOM 673 O O . GLY A 1 84 ? -13.580 -8.047 5.635 1.00 73.12 84 GLY A O 1
ATOM 674 N N . THR A 1 85 ? -12.065 -9.698 5.442 1.00 83.81 85 THR A N 1
ATOM 675 C CA . THR A 1 85 ? -11.175 -8.929 4.572 1.00 83.81 85 THR A CA 1
ATOM 676 C C . THR A 1 85 ? -11.815 -8.742 3.201 1.00 83.81 85 THR A C 1
ATOM 678 O O . THR A 1 85 ? -12.128 -9.700 2.497 1.00 83.81 85 THR A O 1
ATOM 681 N N . ARG A 1 86 ? -11.975 -7.484 2.794 1.00 84.69 86 ARG A N 1
ATOM 682 C CA . ARG A 1 86 ? -12.326 -7.094 1.435 1.00 84.69 86 ARG A CA 1
ATOM 683 C C . ARG A 1 86 ? -11.064 -6.662 0.711 1.00 84.69 86 ARG A C 1
ATOM 685 O O . ARG A 1 86 ? -10.409 -5.700 1.102 1.00 84.69 86 ARG A O 1
ATOM 692 N N . PHE A 1 87 ? -10.792 -7.330 -0.396 1.00 85.94 87 PHE A N 1
ATOM 693 C CA . PHE A 1 87 ? -9.674 -7.007 -1.260 1.00 85.94 87 PHE A CA 1
ATOM 694 C C . PHE A 1 87 ? -10.138 -6.925 -2.710 1.00 85.94 87 PHE A C 1
ATOM 696 O O . PHE A 1 87 ? -10.868 -7.790 -3.190 1.00 85.94 87 PHE A O 1
ATOM 703 N N . ALA A 1 88 ? -9.725 -5.875 -3.408 1.00 86.56 88 ALA A N 1
ATOM 704 C CA . ALA A 1 88 ? -9.909 -5.742 -4.841 1.00 86.56 88 ALA A CA 1
ATOM 705 C C . ALA A 1 88 ? -8.682 -5.084 -5.466 1.00 86.56 88 ALA A C 1
ATOM 707 O O . ALA A 1 88 ? -8.037 -4.220 -4.871 1.00 86.56 88 ALA A O 1
ATOM 708 N N . TYR A 1 89 ? -8.391 -5.469 -6.701 1.00 88.06 89 TYR A N 1
ATOM 709 C CA . TYR A 1 89 ? -7.370 -4.827 -7.508 1.00 88.06 89 TYR A CA 1
ATOM 710 C C . TYR A 1 89 ? -7.863 -4.647 -8.939 1.00 88.06 89 TYR A C 1
ATOM 712 O O . TYR A 1 89 ? -8.777 -5.338 -9.391 1.00 88.06 89 TYR A O 1
ATOM 720 N N . MET A 1 90 ? -7.265 -3.700 -9.654 1.00 87.12 90 MET A N 1
ATOM 721 C CA . MET A 1 90 ? -7.526 -3.495 -11.077 1.00 87.12 90 MET A CA 1
ATOM 722 C C . MET A 1 90 ? -6.207 -3.365 -11.831 1.00 87.12 90 MET A C 1
ATOM 724 O O . MET A 1 90 ? -5.228 -2.785 -11.347 1.00 87.12 90 MET A O 1
ATOM 728 N N . CYS A 1 91 ? -6.197 -3.934 -13.032 1.00 86.50 91 CYS A N 1
ATOM 729 C CA . CYS A 1 91 ? -5.073 -3.878 -13.946 1.00 86.50 91 CYS A CA 1
ATOM 730 C C . CYS A 1 91 ? -5.248 -2.725 -14.935 1.00 86.50 91 CYS A C 1
ATOM 732 O O . CYS A 1 91 ? -6.333 -2.510 -15.468 1.00 86.50 91 CYS A O 1
ATOM 734 N N . THR A 1 92 ? -4.156 -2.036 -15.237 1.00 85.12 92 THR A N 1
ATOM 735 C CA . THR A 1 92 ? -4.055 -1.082 -16.340 1.00 85.12 92 THR A CA 1
ATOM 736 C C . THR A 1 92 ? -3.036 -1.582 -17.359 1.00 85.12 92 THR A C 1
ATOM 738 O O . THR A 1 92 ? -2.033 -2.209 -17.002 1.00 85.12 92 THR A O 1
ATOM 741 N N . GLY A 1 93 ? -3.314 -1.355 -18.641 1.00 79.00 93 GLY A N 1
ATOM 742 C CA . GLY A 1 93 ? -2.398 -1.680 -19.727 1.00 79.00 93 GLY A CA 1
ATOM 743 C C . GLY A 1 93 ? -1.476 -0.496 -19.995 1.00 79.00 93 GLY A C 1
ATOM 744 O O . GLY A 1 93 ? -1.929 0.535 -20.488 1.00 79.00 93 GLY A O 1
ATOM 745 N N . ARG A 1 94 ? -0.175 -0.629 -19.710 1.00 71.88 94 ARG A N 1
ATOM 746 C CA . ARG A 1 94 ? 0.824 0.412 -20.014 1.00 71.88 94 ARG A CA 1
ATOM 747 C C . ARG A 1 94 ? 2.040 -0.213 -20.689 1.00 71.88 94 ARG A C 1
ATOM 749 O O . ARG A 1 94 ? 2.520 -1.255 -20.257 1.00 71.88 94 ARG A O 1
A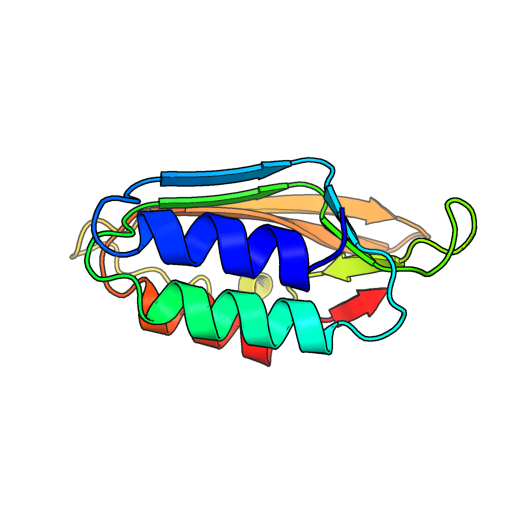TOM 756 N N . LYS A 1 95 ? 2.539 0.419 -21.761 1.00 69.94 95 LYS A N 1
ATOM 757 C CA . LYS A 1 95 ? 3.699 -0.058 -22.549 1.00 69.94 95 LYS A CA 1
ATOM 758 C C . LYS A 1 95 ? 3.587 -1.539 -22.977 1.00 69.94 95 LYS A C 1
ATOM 760 O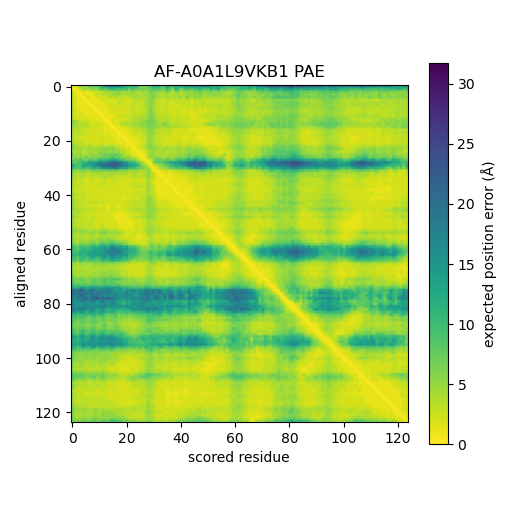 O . LYS A 1 95 ? 4.579 -2.256 -22.999 1.00 69.94 95 LYS A O 1
ATOM 765 N N . GLY A 1 96 ? 2.374 -2.003 -23.292 1.00 75.94 96 GLY A N 1
ATOM 766 C CA . GLY A 1 96 ? 2.128 -3.376 -23.752 1.00 75.94 96 GLY A CA 1
ATOM 767 C C . GLY A 1 96 ? 2.094 -4.447 -22.657 1.00 75.94 96 GLY A C 1
ATOM 768 O O . GLY A 1 96 ? 2.006 -5.624 -22.989 1.00 75.94 96 GLY A O 1
ATOM 769 N N . ALA A 1 97 ? 2.131 -4.073 -21.373 1.00 83.50 97 ALA A N 1
ATOM 770 C CA . ALA A 1 97 ? 2.050 -5.022 -20.269 1.00 83.50 97 ALA A CA 1
ATOM 771 C C . ALA A 1 97 ? 0.957 -4.639 -19.260 1.00 83.50 97 ALA A C 1
ATOM 773 O O . ALA A 1 97 ? 0.745 -3.461 -18.960 1.00 83.50 97 ALA A O 1
ATOM 774 N N . TRP A 1 98 ? 0.268 -5.649 -18.726 1.00 86.38 98 TRP A N 1
ATOM 775 C CA . TRP A 1 98 ? -0.710 -5.466 -17.657 1.00 86.38 98 TRP A CA 1
ATOM 776 C C . TRP A 1 98 ? -0.001 -5.213 -16.332 1.00 86.38 98 TRP A C 1
ATOM 778 O O . TRP A 1 98 ? 0.949 -5.915 -15.970 1.00 86.38 98 TRP A O 1
ATOM 788 N N . ARG A 1 99 ? -0.458 -4.192 -15.612 1.00 89.25 99 ARG A N 1
ATOM 789 C CA . ARG A 1 99 ? 0.079 -3.792 -14.314 1.00 89.25 99 ARG A CA 1
ATOM 790 C C . ARG A 1 99 ? -1.066 -3.569 -13.344 1.00 89.25 99 ARG A C 1
ATOM 792 O O . ARG A 1 99 ? -1.996 -2.833 -13.647 1.00 89.25 99 ARG A O 1
ATOM 799 N N . ILE A 1 100 ? -0.986 -4.185 -12.173 1.00 89.44 100 ILE A N 1
ATOM 800 C CA . ILE A 1 100 ? -1.846 -3.866 -11.036 1.00 89.44 100 ILE A CA 1
ATOM 801 C C . ILE A 1 100 ? -1.430 -2.495 -10.509 1.00 89.44 100 ILE A C 1
ATOM 803 O O . ILE A 1 100 ? -0.353 -2.382 -9.926 1.00 89.44 100 ILE A O 1
ATOM 807 N N . ALA A 1 101 ? -2.262 -1.489 -10.769 1.00 89.19 101 ALA A N 1
ATOM 808 C CA . ALA A 1 101 ? -2.064 -0.087 -10.380 1.00 89.19 101 ALA A CA 1
ATOM 809 C C . ALA A 1 101 ? -3.119 0.403 -9.378 1.00 89.19 101 ALA A C 1
ATOM 811 O O . ALA A 1 101 ? -3.007 1.498 -8.827 1.00 89.19 101 ALA A O 1
ATOM 812 N N . PHE A 1 102 ? -4.144 -0.419 -9.154 1.00 91.19 102 PHE A N 1
ATOM 813 C CA . PHE A 1 102 ? -5.240 -0.129 -8.251 1.00 91.19 102 PHE A CA 1
ATOM 814 C C . PHE A 1 102 ? -5.308 -1.213 -7.194 1.00 91.19 102 PHE A C 1
ATOM 816 O O . PHE A 1 102 ? -5.374 -2.396 -7.526 1.00 91.19 102 PHE A O 1
ATOM 823 N N . VAL A 1 103 ? -5.324 -0.789 -5.939 1.00 91.56 103 VAL A N 1
ATOM 824 C CA . VAL A 1 103 ? -5.463 -1.649 -4.770 1.00 91.56 103 VAL A CA 1
ATOM 825 C C . VAL A 1 103 ? -6.533 -1.050 -3.872 1.00 91.56 103 VAL A C 1
ATOM 827 O O . VAL A 1 103 ? -6.508 0.146 -3.585 1.00 91.56 103 VAL A O 1
ATOM 830 N N . ASP A 1 104 ? -7.478 -1.874 -3.446 1.00 92.75 104 ASP A N 1
ATOM 831 C CA . ASP A 1 104 ? -8.493 -1.570 -2.444 1.00 92.75 104 ASP A CA 1
ATOM 832 C C . ASP A 1 104 ? -8.435 -2.683 -1.399 1.00 92.75 104 ASP A C 1
ATOM 834 O O . ASP A 1 104 ? -8.724 -3.840 -1.702 1.00 92.75 104 ASP A O 1
ATOM 838 N N . TYR A 1 105 ? -8.006 -2.340 -0.191 1.00 92.31 105 TYR A N 1
ATOM 839 C CA . TYR A 1 105 ? -7.927 -3.264 0.929 1.00 92.31 105 TYR A CA 1
ATOM 840 C C . TYR A 1 105 ? -8.703 -2.688 2.104 1.00 92.31 105 TYR A C 1
ATOM 842 O O . TYR A 1 105 ? -8.487 -1.543 2.502 1.00 92.31 105 TYR A O 1
ATOM 850 N N . SER A 1 106 ? -9.587 -3.490 2.681 1.00 91.38 106 SER A N 1
ATOM 851 C CA . SER A 1 106 ? -10.334 -3.151 3.883 1.00 91.38 106 SER A CA 1
ATOM 852 C C . SER A 1 106 ? -10.462 -4.385 4.761 1.00 91.38 106 SER A C 1
ATOM 854 O O . SER A 1 106 ? -10.906 -5.425 4.283 1.00 91.38 106 SER A O 1
ATOM 856 N N . GLY A 1 107 ? -10.075 -4.296 6.029 1.00 89.31 107 GLY A N 1
ATOM 857 C CA . GLY A 1 107 ? -10.171 -5.432 6.941 1.00 89.31 107 GLY A CA 1
ATOM 858 C C . GLY A 1 107 ? -9.077 -5.485 8.006 1.00 89.31 107 GLY A C 1
ATOM 859 O O . GLY A 1 107 ? -8.278 -4.553 8.134 1.00 89.31 107 GLY A O 1
ATOM 860 N N . PRO A 1 108 ? -9.046 -6.575 8.791 1.00 83.00 108 PRO A N 1
ATOM 861 C CA . PRO A 1 108 ? -8.012 -6.813 9.796 1.00 83.00 108 PRO A CA 1
ATOM 862 C C . PRO A 1 108 ? -6.644 -7.073 9.148 1.00 83.00 108 PRO A C 1
ATOM 864 O O . PRO A 1 108 ? -6.558 -7.257 7.942 1.00 83.00 108 PRO A O 1
ATOM 867 N N . ASN A 1 109 ? -5.565 -7.115 9.936 1.00 87.12 109 ASN A N 1
ATOM 868 C CA . ASN A 1 109 ? -4.191 -7.355 9.455 1.00 87.12 109 ASN A CA 1
ATOM 869 C C . ASN A 1 109 ? -3.685 -6.307 8.433 1.00 87.12 109 ASN A C 1
ATOM 871 O O . ASN A 1 109 ? -2.986 -6.639 7.474 1.00 87.12 109 ASN A O 1
ATOM 875 N N . MET A 1 110 ? -4.072 -5.038 8.607 1.00 91.50 110 MET A N 1
ATOM 876 C CA . MET A 1 110 ? -3.627 -3.926 7.753 1.00 91.50 110 MET A CA 1
ATOM 877 C C . MET A 1 110 ? -2.096 -3.796 7.705 1.00 91.50 110 MET A C 1
ATOM 879 O O . MET A 1 110 ? -1.529 -3.480 6.662 1.00 91.50 110 MET A O 1
ATOM 883 N N . ASP A 1 111 ? -1.429 -4.071 8.822 1.00 91.31 111 ASP A N 1
ATOM 884 C CA . ASP A 1 111 ? 0.025 -4.137 8.949 1.00 91.31 111 ASP A CA 1
ATOM 885 C C . ASP A 1 111 ? 0.638 -5.164 7.988 1.00 91.31 111 ASP A C 1
ATOM 887 O O . ASP A 1 111 ? 1.506 -4.813 7.190 1.00 91.31 111 ASP A O 1
ATOM 891 N N . VAL A 1 112 ? 0.116 -6.393 7.986 1.00 89.38 112 VAL A N 1
ATOM 892 C CA . VAL A 1 112 ? 0.549 -7.462 7.074 1.00 89.38 112 VAL A CA 1
ATOM 893 C C . VAL A 1 112 ? 0.258 -7.081 5.624 1.00 89.38 112 VAL A C 1
ATOM 895 O O . VAL A 1 112 ? 1.100 -7.277 4.746 1.00 89.38 112 VAL A O 1
ATOM 898 N N . ALA A 1 113 ? -0.922 -6.511 5.363 1.00 90.00 113 ALA A N 1
ATOM 899 C CA . ALA A 1 113 ? -1.313 -6.097 4.023 1.00 90.00 113 ALA A CA 1
ATOM 900 C C . ALA A 1 113 ? -0.332 -5.072 3.440 1.00 90.00 113 ALA A C 1
ATOM 902 O O . ALA A 1 113 ? 0.180 -5.239 2.331 1.00 90.00 113 ALA A O 1
ATOM 903 N N . LEU A 1 114 ? -0.022 -4.037 4.217 1.00 92.81 114 LEU A N 1
ATOM 904 C CA . LEU A 1 114 ? 0.905 -2.986 3.825 1.00 92.81 114 LEU A CA 1
ATOM 905 C C . LEU A 1 114 ? 2.356 -3.468 3.755 1.00 92.81 114 LEU A C 1
ATOM 907 O O . LEU A 1 114 ? 3.086 -3.018 2.874 1.00 92.81 114 LEU A O 1
ATOM 911 N N . GLU A 1 115 ? 2.775 -4.406 4.606 1.00 91.62 115 GLU A N 1
ATOM 912 C CA . GLU A 1 115 ? 4.105 -5.017 4.527 1.00 91.62 115 GLU A CA 1
ATOM 913 C C . GLU A 1 115 ? 4.290 -5.793 3.217 1.00 91.62 115 GLU A C 1
ATOM 915 O O . GLU A 1 115 ? 5.312 -5.645 2.540 1.00 91.62 115 GLU A O 1
ATOM 920 N N . VAL A 1 116 ? 3.293 -6.583 2.810 1.00 90.19 116 VAL A N 1
ATOM 921 C CA . VAL A 1 116 ? 3.343 -7.307 1.533 1.00 90.19 116 VAL A CA 1
ATOM 922 C C . VAL A 1 116 ? 3.393 -6.326 0.367 1.00 90.19 116 VAL A C 1
ATOM 924 O O . VAL A 1 116 ? 4.223 -6.506 -0.526 1.00 90.19 116 VAL A O 1
ATOM 927 N N . LEU A 1 117 ? 2.573 -5.269 0.378 1.00 90.81 117 LEU A N 1
ATOM 928 C CA . LEU A 1 117 ? 2.617 -4.227 -0.652 1.00 90.81 117 LEU A CA 1
ATOM 929 C C . LEU A 1 117 ? 3.990 -3.541 -0.690 1.00 90.81 117 LEU A C 1
ATOM 931 O O . LEU A 1 117 ? 4.556 -3.381 -1.767 1.00 90.81 117 LEU A O 1
ATOM 935 N N . ALA A 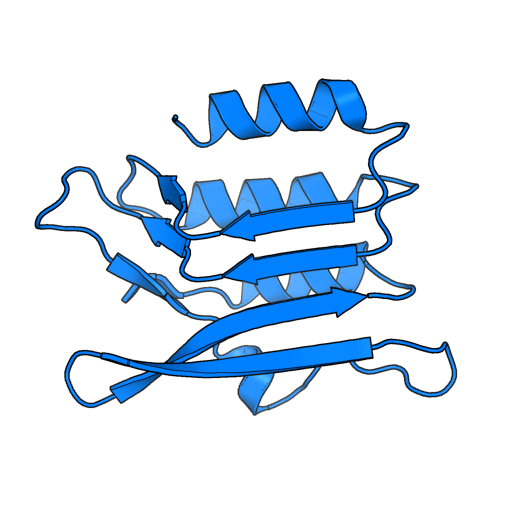1 118 ? 4.571 -3.208 0.464 1.00 92.12 118 ALA A N 1
ATOM 936 C CA . ALA A 1 118 ? 5.903 -2.615 0.564 1.00 92.12 118 ALA A CA 1
ATOM 937 C C . ALA A 1 118 ? 6.995 -3.537 0.000 1.00 92.12 118 ALA A C 1
ATOM 939 O O . ALA A 1 118 ? 7.854 -3.108 -0.767 1.00 92.12 118 ALA A O 1
ATOM 940 N N . ARG A 1 119 ? 6.967 -4.825 0.348 1.00 90.56 119 ARG A N 1
ATOM 941 C CA . ARG A 1 119 ? 7.989 -5.783 -0.091 1.00 90.56 119 ARG A CA 1
ATOM 942 C C . ARG A 1 119 ? 7.933 -6.057 -1.589 1.00 90.56 119 ARG A C 1
ATOM 944 O O . ARG A 1 119 ? 8.956 -6.377 -2.186 1.00 90.56 119 ARG A O 1
ATOM 951 N N . THR A 1 120 ? 6.740 -5.989 -2.169 1.00 88.88 120 THR A N 1
ATOM 952 C CA . THR A 1 120 ? 6.482 -6.512 -3.514 1.00 88.88 120 THR A CA 1
ATOM 953 C C . THR A 1 120 ? 6.289 -5.422 -4.553 1.00 88.88 120 THR A C 1
ATOM 955 O O . THR A 1 120 ? 6.263 -5.749 -5.732 1.00 88.88 120 THR A O 1
ATOM 958 N N . LEU A 1 121 ? 6.181 -4.147 -4.157 1.00 90.50 121 LEU A N 1
ATOM 959 C CA . LEU A 1 121 ? 6.016 -3.064 -5.119 1.00 90.50 121 LEU A CA 1
ATOM 960 C C . LEU A 1 121 ? 7.217 -2.924 -6.053 1.00 90.50 121 LEU A C 1
ATOM 962 O O . LEU A 1 121 ? 8.380 -2.954 -5.643 1.00 90.50 121 LEU A O 1
ATOM 966 N N . GLU A 1 122 ? 6.892 -2.671 -7.311 1.00 90.69 122 GLU A N 1
ATOM 967 C CA . GLU A 1 122 ? 7.823 -2.425 -8.399 1.00 90.69 122 GLU A CA 1
ATOM 968 C C . GLU A 1 122 ? 7.514 -1.082 -9.057 1.00 90.69 122 GLU A C 1
ATOM 970 O O . GLU A 1 122 ? 6.375 -0.618 -9.074 1.00 90.69 122 GLU A O 1
ATOM 975 N N . VAL A 1 123 ? 8.537 -0.453 -9.626 1.00 89.12 123 VAL A N 1
ATOM 976 C CA . VAL A 1 123 ? 8.427 0.836 -10.312 1.00 89.12 123 VAL A CA 1
ATOM 977 C C . VAL A 1 123 ? 8.744 0.630 -11.797 1.00 89.12 123 VAL A C 1
ATOM 979 O O . VAL A 1 123 ? 9.862 0.232 -12.124 1.00 89.12 123 VAL A O 1
ATOM 982 N N . VAL A 1 124 ? 7.776 0.890 -12.692 1.00 86.06 124 VAL A N 1
ATOM 983 C CA . VAL A 1 124 ? 7.796 0.477 -14.122 1.00 86.06 124 VAL A CA 1
ATOM 984 C C . VAL A 1 124 ? 7.513 1.588 -15.149 1.00 86.06 124 VAL A C 1
ATOM 986 O O . VAL A 1 124 ? 6.725 2.520 -14.868 1.00 86.06 124 VAL A O 1
#

Radius of gyration: 13.96 Å; Cα contacts (8 Å, |Δi|>4): 241; chains: 1; bounding box: 27×33×40 Å

Sequence (124 aa):
MGVEGLSALLHKLQGSLRFLKLESVSMSYDSGDDLKSLFQDLGKFPKLETVKFWDLWVGACFFANKLVHFPALWENPIIDEVRGTRFAYMCTGRKGAWRIAFVDYSGPNMDVALEVLARTLEVV

pLDDT: mean 85.43, std 9.2, range [61.84, 96.12]

Nearest PDB structures (foldseek):
  5hxk-assembly2_C  TM=4.471E-01  e=3.776E+00  Thermus thermophilus HB8
  3tg6-assembly1_B  TM=3.104E-01  e=1.321E+00  Influenza A virus (A/Wilson-Smith/1933(H1N1))
  3gig-assembly1_B  TM=2.135E-01  e=1.167E+00  Bacillus subtilis
  7v4y-assembly1_B  TM=3.842E-01  e=4.017E+00  Thermus thermophilus HB8
  8fcq-assembly1_G  TM=2.497E-01  e=4.273E+00  Homo sapiens